Protein AF-A0A7W0TSS6-F1 (afdb_monomer)

Structure (mmCIF, N/CA/C/O backbone):
data_AF-A0A7W0TSS6-F1
#
_entry.id   AF-A0A7W0TSS6-F1
#
loop_
_atom_site.group_PDB
_atom_site.id
_atom_site.type_symbol
_atom_site.label_atom_id
_atom_site.label_alt_id
_atom_site.label_comp_id
_atom_site.label_asym_id
_atom_site.label_entity_id
_atom_site.label_seq_id
_atom_site.pdbx_PDB_ins_code
_atom_site.Cartn_x
_atom_site.Cartn_y
_atom_site.Cartn_z
_atom_site.occupancy
_atom_site.B_iso_or_equiv
_atom_site.auth_seq_id
_atom_site.auth_comp_id
_atom_site.auth_asym_id
_atom_site.auth_atom_id
_atom_site.pdbx_PDB_model_num
ATOM 1 N N . MET A 1 1 ? 8.580 -2.857 11.172 1.00 63.88 1 MET A N 1
ATOM 2 C CA . MET A 1 1 ? 8.971 -1.998 10.030 1.00 63.88 1 MET A CA 1
ATOM 3 C C . MET A 1 1 ? 9.853 -2.724 9.018 1.00 63.88 1 MET A C 1
ATOM 5 O O . MET A 1 1 ? 9.608 -2.572 7.832 1.00 63.88 1 MET A O 1
ATOM 9 N N . GLU A 1 2 ? 10.803 -3.562 9.448 1.00 78.81 2 GLU A N 1
ATOM 10 C CA . GLU A 1 2 ? 11.668 -4.350 8.545 1.00 78.81 2 GLU A CA 1
ATOM 11 C C . GLU A 1 2 ? 10.887 -5.177 7.502 1.00 78.81 2 GLU A C 1
ATOM 13 O O . GLU A 1 2 ? 11.199 -5.129 6.318 1.00 78.81 2 GLU A O 1
ATOM 18 N N . ARG A 1 3 ? 9.779 -5.817 7.909 1.00 85.56 3 ARG A N 1
ATOM 19 C CA . ARG A 1 3 ? 8.874 -6.564 7.010 1.00 85.56 3 ARG A CA 1
ATOM 20 C C . ARG A 1 3 ? 8.310 -5.722 5.853 1.00 85.56 3 ARG A C 1
ATOM 22 O O . ARG A 1 3 ? 8.202 -6.227 4.742 1.00 85.56 3 ARG A O 1
ATOM 29 N N . ILE A 1 4 ? 7.990 -4.447 6.098 1.00 87.38 4 ILE A N 1
ATOM 30 C CA . ILE A 1 4 ? 7.406 -3.538 5.095 1.00 87.38 4 ILE A CA 1
ATOM 31 C C . ILE A 1 4 ? 8.443 -3.136 4.057 1.00 87.38 4 ILE A C 1
ATOM 33 O O . ILE A 1 4 ? 8.145 -3.109 2.870 1.00 87.38 4 ILE A O 1
ATOM 37 N N . LEU A 1 5 ? 9.668 -2.843 4.495 1.00 85.94 5 LEU A N 1
ATOM 38 C CA . LEU A 1 5 ? 10.742 -2.452 3.585 1.00 85.94 5 LEU A CA 1
ATOM 39 C C . LEU A 1 5 ? 11.157 -3.620 2.688 1.00 85.94 5 LEU A C 1
ATOM 41 O O . LEU A 1 5 ? 11.329 -3.432 1.486 1.00 85.94 5 LEU A O 1
ATOM 45 N N . SER A 1 6 ? 11.230 -4.830 3.245 1.00 90.56 6 SER A N 1
ATOM 46 C CA . SER A 1 6 ? 11.460 -6.044 2.459 1.00 90.56 6 SER A CA 1
ATOM 47 C C . SER A 1 6 ? 10.342 -6.270 1.439 1.00 90.56 6 SER A C 1
ATOM 49 O O . SER A 1 6 ? 10.620 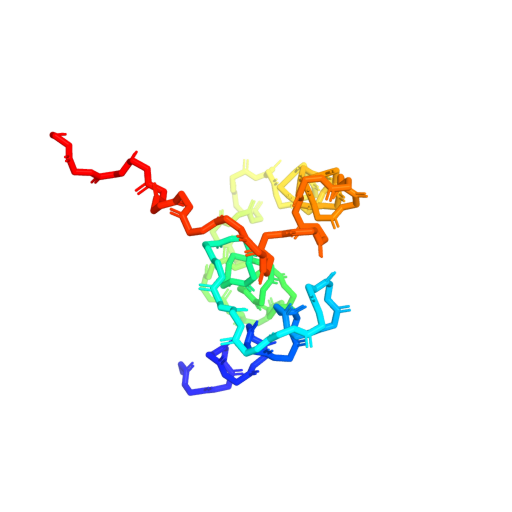-6.482 0.260 1.00 90.56 6 SER A O 1
ATOM 51 N N . ARG A 1 7 ? 9.076 -6.129 1.857 1.00 91.31 7 ARG A N 1
ATOM 52 C CA . ARG A 1 7 ? 7.922 -6.255 0.958 1.00 91.31 7 ARG A CA 1
ATOM 53 C C . ARG A 1 7 ? 7.923 -5.193 -0.146 1.00 91.31 7 ARG A C 1
ATOM 55 O O . ARG A 1 7 ? 7.703 -5.514 -1.309 1.00 91.31 7 ARG A O 1
ATOM 62 N N . ALA A 1 8 ? 8.231 -3.944 0.188 1.00 90.19 8 ALA A N 1
ATOM 63 C CA . ALA A 1 8 ? 8.340 -2.856 -0.779 1.00 90.19 8 ALA A CA 1
ATOM 64 C C . ALA A 1 8 ? 9.441 -3.121 -1.820 1.00 90.19 8 ALA A C 1
ATOM 66 O O . ALA A 1 8 ? 9.256 -2.827 -3.001 1.00 90.19 8 ALA A O 1
ATOM 67 N N . ALA A 1 9 ? 10.563 -3.719 -1.410 1.00 88.69 9 ALA A N 1
ATOM 68 C CA . ALA A 1 9 ? 11.636 -4.108 -2.320 1.00 88.69 9 ALA A CA 1
ATOM 69 C C . ALA A 1 9 ? 11.227 -5.228 -3.289 1.00 88.69 9 ALA A C 1
ATOM 71 O O . ALA A 1 9 ? 11.591 -5.182 -4.466 1.00 88.69 9 ALA A O 1
ATOM 72 N N . GLU A 1 10 ? 10.450 -6.212 -2.828 1.00 90.00 10 GLU A N 1
ATOM 73 C CA . GLU A 1 10 ? 9.865 -7.242 -3.697 1.00 90.00 10 GLU A CA 1
ATOM 74 C C . GLU A 1 10 ? 8.906 -6.635 -4.723 1.00 90.00 10 GLU A C 1
ATOM 76 O O . GLU A 1 10 ? 9.010 -6.937 -5.912 1.00 90.00 10 GLU A O 1
ATOM 81 N N . ILE A 1 11 ? 8.019 -5.742 -4.275 1.00 89.44 11 ILE A N 1
ATOM 82 C CA . ILE A 1 11 ? 7.044 -5.052 -5.125 1.00 89.44 11 ILE A CA 1
ATOM 83 C C . ILE A 1 11 ? 7.761 -4.228 -6.203 1.00 89.44 11 ILE A C 1
ATOM 85 O O . ILE A 1 11 ? 7.490 -4.383 -7.393 1.00 89.44 11 ILE A O 1
ATOM 89 N N . GLY A 1 12 ? 8.720 -3.384 -5.817 1.00 87.50 12 GLY A N 1
ATOM 90 C CA . GLY A 1 12 ? 9.474 -2.562 -6.766 1.00 87.50 12 GLY A CA 1
ATOM 91 C C . GLY A 1 12 ? 10.220 -3.402 -7.807 1.00 87.50 12 GLY A C 1
ATOM 92 O O . GLY A 1 12 ? 10.138 -3.128 -9.008 1.00 87.50 12 GLY A O 1
ATOM 93 N N . ARG A 1 13 ? 10.859 -4.497 -7.376 1.00 87.94 13 ARG A N 1
ATOM 94 C CA . ARG A 1 13 ? 11.516 -5.453 -8.279 1.00 87.94 13 ARG A CA 1
ATOM 95 C C . ARG A 1 13 ? 10.532 -6.127 -9.230 1.00 87.94 13 ARG A C 1
ATOM 97 O O . ARG A 1 13 ? 10.855 -6.288 -10.403 1.00 87.94 13 ARG A O 1
ATOM 104 N N . PHE A 1 14 ? 9.359 -6.520 -8.744 1.00 88.25 14 PHE A N 1
ATOM 105 C CA . PHE A 1 14 ? 8.339 -7.183 -9.553 1.00 88.25 14 PHE A CA 1
ATOM 106 C C . PHE A 1 14 ? 7.848 -6.295 -10.703 1.00 88.25 14 PHE A C 1
ATOM 108 O O . PHE A 1 14 ? 7.712 -6.766 -11.830 1.00 88.25 14 PHE A O 1
ATOM 115 N N . HIS A 1 15 ? 7.632 -5.005 -10.442 1.00 84.94 15 HIS A N 1
ATOM 116 C CA . HIS A 1 15 ? 7.105 -4.086 -11.451 1.00 84.94 15 HIS A CA 1
ATOM 117 C C . HIS A 1 15 ? 8.170 -3.502 -12.385 1.00 84.94 15 HIS A C 1
ATOM 119 O O . HIS A 1 15 ? 7.881 -3.282 -13.559 1.00 84.94 15 HIS A O 1
ATOM 125 N N . THR A 1 16 ? 9.382 -3.242 -11.885 1.00 82.69 16 THR A N 1
ATOM 126 C CA . THR A 1 16 ? 10.436 -2.541 -12.648 1.00 82.69 16 THR A CA 1
ATOM 127 C C . THR A 1 16 ? 11.520 -3.465 -13.204 1.00 82.69 16 THR A C 1
ATOM 129 O O . THR A 1 16 ? 12.316 -3.052 -14.044 1.00 82.69 16 THR A O 1
ATOM 132 N N . GLY A 1 17 ? 11.614 -4.704 -12.707 1.00 81.88 17 GLY A N 1
ATOM 133 C CA . GLY A 1 17 ? 12.720 -5.619 -13.007 1.00 81.88 17 GLY A CA 1
ATOM 134 C C . GLY A 1 17 ? 14.068 -5.223 -12.384 1.00 81.88 17 GLY A C 1
ATOM 135 O O . GLY A 1 17 ? 15.049 -5.947 -12.556 1.00 81.88 17 GLY A O 1
ATOM 136 N N . ALA A 1 18 ? 14.134 -4.116 -11.636 1.00 76.50 18 ALA A N 1
ATOM 137 C CA . ALA A 1 18 ? 15.346 -3.558 -11.036 1.00 76.50 18 ALA A CA 1
ATOM 138 C C . ALA A 1 18 ? 15.219 -3.463 -9.501 1.00 76.50 18 ALA A C 1
ATOM 140 O O . ALA A 1 18 ? 14.108 -3.473 -8.971 1.00 76.50 18 ALA A O 1
ATOM 141 N N . PRO A 1 19 ? 16.326 -3.355 -8.739 1.00 69.38 19 PRO A N 1
ATOM 142 C CA . PRO A 1 19 ? 16.287 -3.135 -7.290 1.00 69.38 19 PRO A CA 1
ATOM 143 C C . PRO A 1 19 ? 15.913 -1.677 -6.945 1.00 69.38 19 PRO A C 1
ATOM 145 O O . PRO A 1 19 ? 16.633 -0.997 -6.219 1.00 69.38 19 PRO A O 1
ATOM 148 N N . PHE A 1 20 ? 14.808 -1.179 -7.500 1.00 80.12 20 PHE A N 1
ATOM 149 C CA . PHE A 1 20 ? 14.293 0.168 -7.275 1.00 80.12 20 PHE A CA 1
ATOM 150 C C . PHE A 1 20 ? 13.114 0.125 -6.300 1.00 80.12 20 PHE A C 1
ATOM 152 O O . PHE A 1 20 ? 12.186 -0.661 -6.483 1.00 80.12 20 PHE A O 1
ATOM 159 N N . VAL A 1 21 ? 13.144 0.978 -5.272 1.00 84.44 21 VAL A N 1
ATOM 160 C CA . VAL A 1 21 ? 12.058 1.131 -4.293 1.00 84.44 21 VAL A CA 1
ATOM 161 C C . VAL A 1 21 ? 11.522 2.552 -4.390 1.00 84.44 21 VAL A C 1
ATOM 163 O O . VAL A 1 21 ? 12.168 3.494 -3.935 1.00 84.44 21 VAL A O 1
ATOM 166 N N . GLY A 1 22 ? 10.350 2.693 -5.007 1.00 84.75 22 GLY A N 1
ATOM 167 C CA . GLY A 1 22 ? 9.623 3.958 -5.088 1.00 84.75 22 GLY A CA 1
ATOM 168 C C . GLY A 1 22 ? 8.711 4.179 -3.882 1.00 84.75 22 GLY A C 1
ATOM 169 O O . GLY A 1 22 ? 8.466 3.271 -3.079 1.00 84.75 22 GLY A O 1
ATOM 170 N N . THR A 1 23 ? 8.153 5.382 -3.777 1.00 88.88 23 THR A N 1
ATOM 171 C CA . THR A 1 23 ? 7.148 5.713 -2.756 1.00 88.88 23 THR A CA 1
ATOM 172 C C . THR A 1 23 ? 5.890 4.861 -2.886 1.00 88.88 23 THR A C 1
ATOM 174 O O . THR A 1 23 ? 5.278 4.504 -1.883 1.00 88.88 23 THR A O 1
ATOM 177 N N . GLU A 1 24 ? 5.546 4.472 -4.110 1.00 89.69 24 GLU A N 1
ATOM 178 C CA . GLU A 1 24 ? 4.407 3.621 -4.449 1.00 89.69 24 GLU A CA 1
ATOM 179 C C . GLU A 1 24 ? 4.605 2.216 -3.888 1.00 89.69 24 GLU A C 1
ATOM 181 O O . GLU A 1 24 ? 3.683 1.655 -3.313 1.00 89.69 24 GLU A O 1
ATOM 186 N N . SER A 1 25 ? 5.818 1.663 -3.984 1.00 90.38 25 SER A N 1
ATOM 187 C CA . SER A 1 25 ? 6.122 0.323 -3.473 1.00 90.38 25 SER A CA 1
ATOM 188 C C . SER A 1 25 ? 6.028 0.272 -1.948 1.00 90.38 25 SER A C 1
ATOM 190 O O . SER A 1 25 ? 5.514 -0.694 -1.389 1.00 90.38 25 SER A O 1
ATOM 192 N N . VAL A 1 26 ? 6.495 1.328 -1.271 1.00 90.81 26 VAL A N 1
A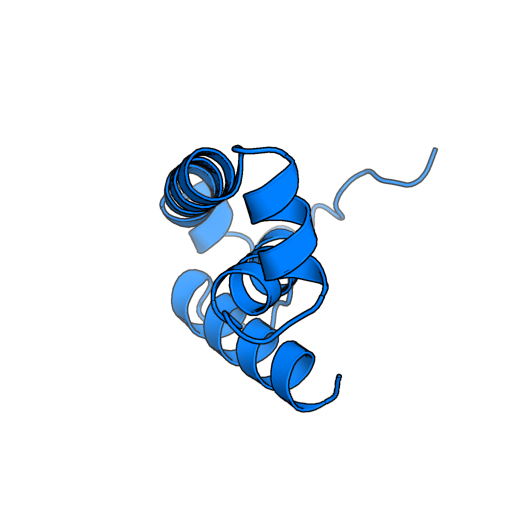TOM 193 C CA . VAL A 1 26 ? 6.385 1.454 0.190 1.00 90.81 26 VAL A CA 1
ATOM 194 C C . VAL A 1 26 ? 4.929 1.626 0.606 1.00 90.81 26 VAL A C 1
ATOM 196 O O . VAL A 1 26 ? 4.467 0.930 1.507 1.00 90.81 26 VAL A O 1
ATOM 199 N N . LEU A 1 27 ? 4.190 2.515 -0.061 1.00 91.12 27 LEU A N 1
ATOM 200 C CA . LEU A 1 27 ? 2.782 2.745 0.247 1.00 91.12 27 LEU A CA 1
ATOM 201 C C . LEU A 1 27 ? 1.931 1.501 -0.041 1.00 91.12 27 LEU A C 1
ATOM 203 O O . LEU A 1 27 ? 1.066 1.165 0.758 1.00 91.12 27 LEU A O 1
ATOM 207 N N . ARG A 1 28 ? 2.221 0.767 -1.118 1.00 92.56 28 ARG A N 1
ATOM 208 C CA . ARG A 1 28 ? 1.575 -0.509 -1.440 1.00 92.56 28 ARG A CA 1
ATOM 209 C C . ARG A 1 28 ? 1.844 -1.562 -0.373 1.00 92.56 28 ARG A C 1
ATOM 211 O O . ARG A 1 28 ? 0.901 -2.184 0.094 1.00 92.56 28 ARG A O 1
ATOM 218 N N . ALA A 1 29 ? 3.092 -1.704 0.076 1.00 92.44 29 ALA A N 1
ATOM 219 C CA . ALA A 1 29 ? 3.431 -2.611 1.172 1.00 92.44 29 ALA A CA 1
ATOM 220 C C . ALA A 1 29 ? 2.709 -2.247 2.482 1.00 92.44 29 ALA A C 1
ATOM 222 O O . ALA A 1 29 ? 2.316 -3.138 3.226 1.00 92.44 29 ALA A O 1
ATOM 223 N N . LEU A 1 30 ? 2.517 -0.953 2.757 1.00 92.12 30 LEU A N 1
ATOM 224 C CA . LEU A 1 30 ? 1.771 -0.470 3.924 1.00 92.12 30 LEU A CA 1
ATOM 225 C C . LEU A 1 30 ? 0.259 -0.711 3.823 1.00 92.12 30 LEU A C 1
ATOM 227 O O . LEU A 1 30 ? -0.378 -0.932 4.845 1.00 92.12 30 LEU A O 1
ATOM 231 N N . VAL A 1 31 ? -0.310 -0.641 2.617 1.00 91.00 31 VAL A N 1
ATOM 232 C CA . VAL A 1 31 ? -1.733 -0.928 2.364 1.00 91.00 31 VAL A CA 1
ATOM 233 C C . VAL A 1 31 ? -2.007 -2.435 2.394 1.00 91.00 31 VAL A C 1
ATOM 235 O O . VAL A 1 31 ? -3.048 -2.850 2.891 1.00 91.00 31 VAL A O 1
ATOM 238 N N . GLU A 1 32 ? -1.076 -3.254 1.892 1.00 88.69 32 GLU A N 1
ATOM 239 C CA . GLU A 1 32 ? -1.159 -4.723 1.941 1.00 88.69 32 GLU A CA 1
ATOM 240 C C . GLU A 1 32 ? -0.975 -5.283 3.362 1.00 88.69 32 GLU A C 1
ATOM 242 O O . GLU A 1 32 ? -1.457 -6.376 3.658 1.00 88.69 32 GLU A O 1
ATOM 247 N N . ASP A 1 33 ? -0.302 -4.548 4.253 1.00 90.38 33 ASP A N 1
ATOM 248 C CA . ASP A 1 33 ? -0.176 -4.903 5.669 1.00 90.38 33 ASP A CA 1
ATOM 249 C C . ASP A 1 33 ? -1.448 -4.515 6.435 1.00 90.38 33 ASP A C 1
ATOM 251 O O . ASP A 1 33 ? -1.509 -3.485 7.108 1.00 90.38 33 ASP A O 1
ATOM 255 N N . SER A 1 34 ? -2.481 -5.353 6.321 1.00 80.12 34 SER A N 1
ATOM 256 C CA . SER A 1 34 ? -3.817 -5.124 6.893 1.00 80.12 34 SER A CA 1
ATOM 257 C C . SER A 1 34 ? -3.840 -4.927 8.413 1.00 80.12 34 SER A C 1
ATOM 259 O O . SER A 1 34 ? -4.763 -4.301 8.927 1.00 80.12 34 SER A O 1
ATOM 261 N N . ASP A 1 35 ? -2.829 -5.429 9.125 1.00 85.12 35 ASP A N 1
ATOM 262 C CA . ASP A 1 35 ? -2.688 -5.293 10.582 1.00 85.12 35 ASP A CA 1
ATOM 263 C C . ASP A 1 35 ? -1.872 -4.048 10.993 1.00 85.12 35 ASP A C 1
ATOM 265 O O . ASP A 1 35 ? -1.638 -3.798 12.178 1.00 85.12 35 ASP A O 1
ATOM 269 N N . GLY A 1 36 ? -1.391 -3.271 10.019 1.00 86.06 36 GLY A N 1
ATOM 270 C CA . GLY A 1 36 ? -0.547 -2.106 10.238 1.00 86.06 36 GLY A CA 1
ATOM 271 C C . GLY A 1 36 ? -1.332 -0.831 10.560 1.00 86.06 36 GLY A C 1
ATOM 272 O O . GLY A 1 36 ? -2.439 -0.601 10.077 1.00 86.06 36 GLY A O 1
ATOM 273 N N . ILE A 1 37 ? -0.696 0.082 11.306 1.00 90.62 37 ILE A N 1
ATOM 274 C CA . ILE A 1 37 ? -1.261 1.407 11.642 1.00 90.62 37 ILE A CA 1
ATOM 275 C C . ILE A 1 37 ? -1.660 2.183 10.375 1.00 90.62 37 ILE A C 1
ATOM 277 O O . ILE A 1 37 ? -2.662 2.890 10.368 1.00 90.62 37 ILE A O 1
ATOM 281 N N . ALA A 1 38 ? -0.897 2.045 9.287 1.00 87.88 38 ALA A N 1
ATOM 282 C CA . ALA A 1 38 ? -1.205 2.709 8.024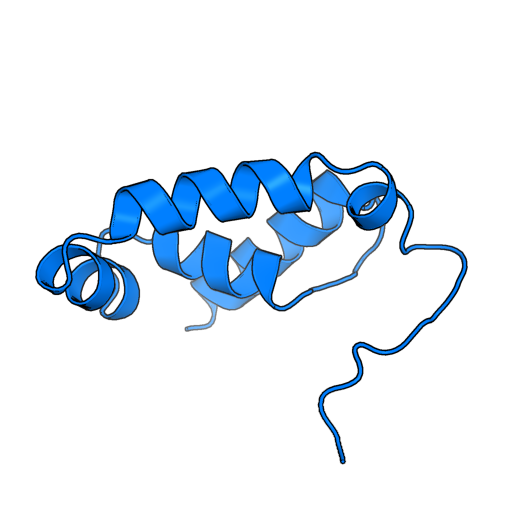 1.00 87.88 38 ALA A CA 1
ATOM 283 C C . ALA A 1 38 ? -2.523 2.209 7.408 1.00 87.88 38 ALA A C 1
ATOM 285 O O . ALA A 1 38 ? -3.345 3.029 7.003 1.00 87.88 38 ALA A O 1
ATOM 286 N N . ALA A 1 39 ? -2.752 0.892 7.383 1.00 89.12 39 ALA A N 1
ATOM 287 C CA . ALA A 1 39 ? -4.000 0.308 6.900 1.00 89.12 39 ALA A CA 1
ATOM 288 C C . ALA A 1 39 ? -5.190 0.732 7.772 1.00 89.12 39 ALA A C 1
ATOM 290 O O . ALA A 1 39 ? -6.231 1.115 7.235 1.00 89.12 39 ALA A O 1
ATOM 291 N N . GLN A 1 40 ? -5.012 0.771 9.098 1.00 91.25 40 GLN A N 1
ATOM 292 C CA . GLN A 1 40 ? -6.037 1.264 10.018 1.00 91.25 40 GLN A CA 1
ATOM 293 C C . GLN A 1 40 ? -6.400 2.729 9.734 1.00 91.25 40 GLN A C 1
ATOM 295 O O . GLN A 1 40 ? -7.573 3.035 9.548 1.00 91.25 40 GLN A O 1
ATOM 300 N N . VAL A 1 41 ? -5.415 3.626 9.628 1.00 94.12 41 VAL A N 1
ATOM 301 C CA . VAL A 1 41 ? -5.657 5.056 9.356 1.00 94.12 41 VAL A CA 1
ATOM 302 C C . VAL A 1 41 ? -6.337 5.259 8.000 1.00 94.12 41 VAL A C 1
ATOM 304 O O . VAL A 1 41 ? -7.282 6.037 7.885 1.00 94.12 41 VAL A O 1
ATOM 307 N N . LEU A 1 42 ? -5.898 4.552 6.956 1.00 91.31 42 LEU A N 1
ATOM 308 C CA . LEU A 1 42 ? -6.524 4.638 5.632 1.00 91.31 42 LEU A CA 1
ATOM 309 C C . LEU A 1 42 ? -7.958 4.084 5.627 1.00 91.31 42 LEU A C 1
ATOM 311 O O . LEU A 1 42 ? -8.806 4.591 4.884 1.00 91.31 42 LEU A O 1
ATOM 315 N N . GLY A 1 43 ? -8.227 3.069 6.451 1.00 91.62 43 GLY A N 1
ATOM 316 C CA . GLY A 1 43 ? -9.559 2.523 6.698 1.00 91.62 43 GLY A CA 1
ATOM 317 C C . GLY A 1 43 ? -10.464 3.500 7.448 1.00 91.62 43 GLY A C 1
ATOM 318 O O . GLY A 1 43 ? -11.580 3.751 7.001 1.00 91.62 43 GLY A O 1
ATOM 319 N N . GLU A 1 44 ? -9.971 4.120 8.522 1.00 94.19 44 GLU A N 1
ATOM 320 C CA . GLU A 1 44 ? -10.685 5.152 9.292 1.00 94.19 44 GLU A CA 1
ATOM 321 C C . GLU A 1 44 ? -11.041 6.373 8.432 1.00 94.19 44 GLU A C 1
ATOM 323 O O . GLU A 1 44 ? -12.112 6.959 8.582 1.00 94.19 44 GLU A O 1
ATOM 328 N N . LEU A 1 45 ? -10.174 6.725 7.481 1.00 94.75 45 LEU A N 1
ATOM 329 C CA . LEU A 1 45 ? -10.423 7.785 6.504 1.00 94.75 45 LEU A CA 1
ATOM 330 C C . LEU A 1 45 ? -11.354 7.355 5.352 1.00 94.75 45 LEU A C 1
ATOM 332 O O . LEU A 1 45 ? -11.748 8.201 4.550 1.00 94.75 45 LEU A O 1
ATOM 336 N N . GLY A 1 46 ? -11.698 6.067 5.227 1.00 94.31 46 GLY A N 1
ATOM 337 C CA . GLY A 1 46 ? -12.547 5.549 4.147 1.00 94.31 46 GLY A CA 1
ATOM 338 C C . GLY A 1 46 ? -11.916 5.659 2.752 1.00 94.31 46 GLY A C 1
ATOM 339 O O . GLY A 1 46 ? -12.621 5.765 1.744 1.00 94.31 46 GLY A O 1
ATOM 340 N N . VAL A 1 47 ? -10.581 5.688 2.675 1.00 95.62 47 VAL A N 1
ATOM 341 C CA . VAL A 1 47 ? -9.836 5.878 1.416 1.00 95.62 47 VAL A CA 1
ATOM 342 C C . VAL A 1 47 ? -8.970 4.686 1.025 1.00 95.62 47 VAL A C 1
ATOM 344 O O . VAL A 1 47 ? -8.392 4.723 -0.056 1.00 95.62 47 VAL A O 1
ATOM 347 N N . ALA A 1 48 ? -8.884 3.640 1.852 1.00 90.81 48 ALA A N 1
ATOM 348 C CA . ALA A 1 48 ? -8.008 2.488 1.623 1.00 90.81 48 ALA A CA 1
ATOM 349 C C . ALA A 1 48 ? -8.166 1.865 0.222 1.00 90.81 48 ALA A C 1
ATOM 351 O O . ALA A 1 48 ? -7.182 1.733 -0.502 1.00 90.81 48 ALA A O 1
ATOM 352 N N . GLU A 1 49 ? -9.400 1.567 -0.190 1.00 91.94 49 GLU A N 1
ATOM 353 C CA . GLU A 1 49 ? -9.701 0.982 -1.505 1.00 91.94 49 GLU A CA 1
ATOM 354 C C . GLU A 1 49 ? -9.278 1.909 -2.650 1.00 91.94 49 GLU A C 1
ATOM 356 O O . GLU A 1 49 ? -8.534 1.514 -3.542 1.00 91.94 49 GLU A O 1
ATOM 361 N N . ARG A 1 50 ? -9.636 3.193 -2.559 1.00 94.06 50 ARG A N 1
ATOM 362 C CA . A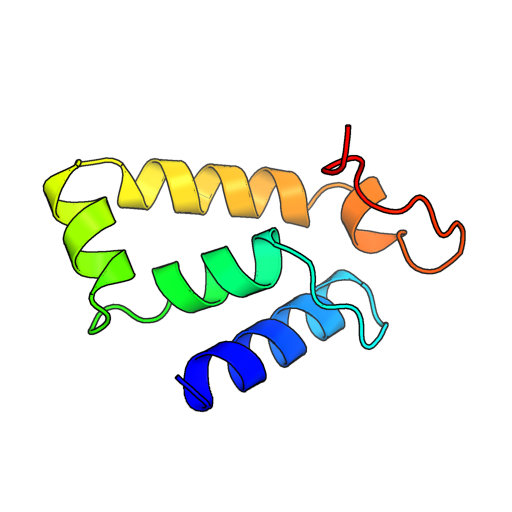RG A 1 50 ? -9.244 4.204 -3.547 1.00 94.06 50 ARG A CA 1
ATOM 363 C C . ARG A 1 50 ? -7.729 4.342 -3.661 1.00 94.06 50 ARG A C 1
ATOM 365 O O . ARG A 1 50 ? -7.217 4.540 -4.754 1.00 94.06 50 ARG A O 1
ATOM 372 N N . VAL A 1 51 ? -7.001 4.277 -2.547 1.00 93.50 51 VAL A N 1
ATOM 373 C CA . VAL A 1 51 ? -5.533 4.319 -2.564 1.00 93.50 51 VAL A CA 1
ATOM 374 C C . VAL A 1 51 ? -4.970 3.072 -3.242 1.00 93.50 51 VAL A C 1
ATOM 376 O O . VAL A 1 51 ? -4.054 3.206 -4.050 1.00 93.50 51 VAL A O 1
ATOM 379 N N . ALA A 1 52 ? -5.526 1.889 -2.970 1.00 91.56 52 ALA A N 1
ATOM 380 C CA . ALA A 1 52 ? -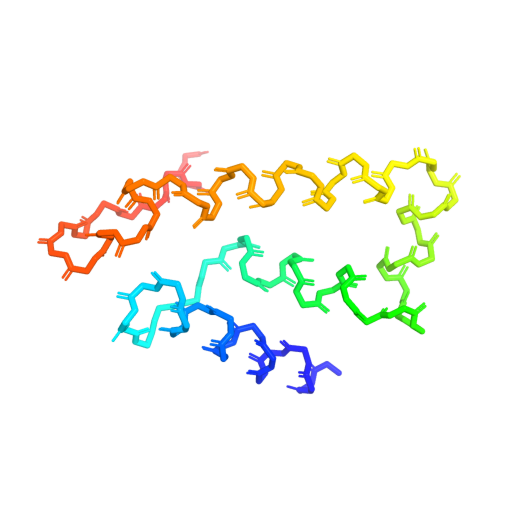5.115 0.652 -3.626 1.00 91.56 52 ALA A CA 1
ATOM 381 C C . ALA A 1 52 ? -5.314 0.724 -5.150 1.00 91.56 52 ALA A C 1
ATOM 383 O O . ALA A 1 52 ? -4.357 0.491 -5.885 1.00 91.56 52 ALA A O 1
ATOM 384 N N . GLU A 1 53 ? -6.489 1.165 -5.610 1.00 93.25 53 GLU A N 1
ATOM 385 C CA . GLU A 1 53 ? -6.790 1.368 -7.035 1.00 93.25 53 GLU A CA 1
ATOM 386 C C . GLU A 1 53 ? -5.807 2.342 -7.699 1.00 93.25 53 GLU A C 1
ATOM 388 O O . GLU A 1 53 ? -5.244 2.053 -8.752 1.00 93.25 53 GLU A O 1
ATOM 393 N N . ARG A 1 54 ? -5.532 3.491 -7.062 1.00 92.88 54 ARG A N 1
ATOM 394 C CA . ARG A 1 54 ? -4.574 4.463 -7.616 1.00 92.88 54 ARG A CA 1
ATOM 395 C C . ARG A 1 54 ? -3.158 3.914 -7.699 1.00 92.88 54 ARG A C 1
ATOM 397 O O . ARG A 1 54 ? -2.426 4.279 -8.616 1.00 92.88 54 ARG A O 1
ATOM 404 N N . LEU A 1 55 ? -2.756 3.072 -6.751 1.00 92.75 55 LEU A N 1
ATOM 405 C CA . LEU A 1 55 ? -1.462 2.401 -6.813 1.00 92.75 55 LEU A CA 1
ATOM 406 C C . LEU A 1 55 ? -1.417 1.415 -7.982 1.00 92.75 55 LEU A C 1
ATOM 408 O O . LEU A 1 55 ? -0.430 1.415 -8.711 1.00 92.75 55 LEU A O 1
ATOM 412 N N . ASP A 1 56 ? -2.482 0.646 -8.214 1.00 91.06 56 ASP A N 1
ATOM 413 C CA . ASP A 1 56 ? -2.569 -0.248 -9.372 1.00 91.06 56 ASP A CA 1
ATOM 414 C C . ASP A 1 56 ? -2.450 0.507 -10.699 1.00 91.06 56 ASP A C 1
ATOM 416 O O . ASP A 1 56 ? -1.676 0.096 -11.568 1.00 91.06 56 ASP A O 1
ATOM 420 N N . ASP A 1 57 ? -3.127 1.648 -10.830 1.00 9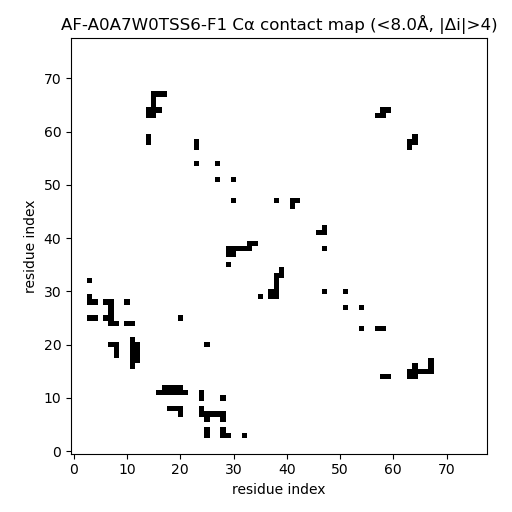0.81 57 ASP A N 1
ATOM 421 C CA . ASP A 1 57 ? -3.042 2.504 -12.017 1.00 90.81 57 ASP A CA 1
ATOM 422 C C . ASP A 1 57 ? -1.609 3.005 -12.263 1.00 90.81 57 ASP A C 1
ATOM 424 O O . ASP A 1 57 ? -1.075 2.897 -13.373 1.00 90.81 57 ASP A O 1
ATOM 428 N N . ILE A 1 58 ? -0.959 3.541 -11.222 1.00 87.69 58 ILE A N 1
ATOM 429 C CA . ILE A 1 58 ? 0.409 4.070 -11.319 1.00 87.69 58 ILE A CA 1
ATOM 430 C C . ILE A 1 58 ? 1.383 2.950 -11.683 1.00 87.69 58 ILE A C 1
ATOM 432 O O . ILE A 1 58 ? 2.228 3.122 -12.562 1.00 87.69 58 ILE A O 1
ATOM 436 N N . MET A 1 59 ? 1.258 1.798 -11.027 1.00 86.50 59 MET A N 1
ATOM 437 C CA . MET A 1 59 ? 2.213 0.701 -11.148 1.00 86.50 59 MET A CA 1
ATOM 438 C C . MET A 1 59 ? 2.014 -0.152 -12.409 1.00 86.50 59 MET A C 1
ATOM 440 O O . MET A 1 59 ? 2.924 -0.885 -12.814 1.00 86.50 59 MET A O 1
ATOM 444 N N . SER A 1 60 ? 0.845 -0.046 -13.045 1.00 86.00 60 SER A N 1
ATOM 445 C CA . SER A 1 60 ? 0.549 -0.647 -14.350 1.00 86.00 60 SER A CA 1
ATOM 446 C C . SER A 1 60 ? 1.058 0.194 -15.522 1.00 86.00 60 SER A C 1
ATOM 448 O O . SER A 1 60 ? 1.255 -0.345 -16.609 1.00 86.00 60 SER A O 1
ATOM 450 N N . SER A 1 61 ? 1.309 1.491 -15.314 1.00 82.88 61 SER A N 1
ATOM 451 C CA . SER A 1 61 ? 1.839 2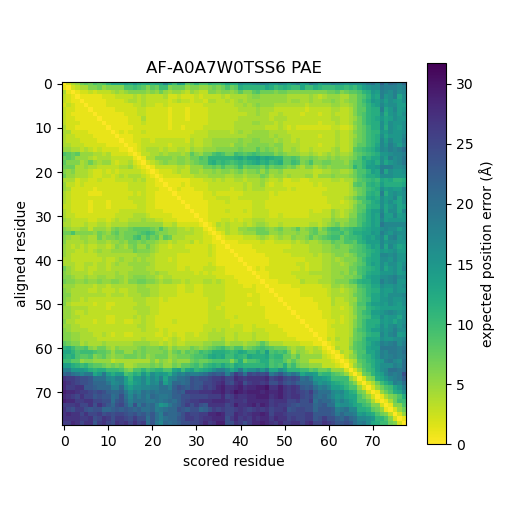.389 -16.344 1.00 82.88 61 SER A CA 1
ATOM 452 C C . SER A 1 61 ? 3.212 1.935 -16.855 1.00 82.88 61 SER A C 1
ATOM 454 O O . SER A 1 61 ? 4.121 1.655 -16.067 1.00 82.88 61 SER A O 1
ATOM 456 N N . ASP A 1 62 ? 3.402 1.944 -18.180 1.00 72.50 62 ASP A N 1
ATOM 457 C CA . ASP A 1 62 ? 4.695 1.656 -18.821 1.00 72.50 62 ASP A CA 1
ATOM 458 C C . ASP A 1 62 ? 5.814 2.557 -18.305 1.00 72.50 62 ASP A C 1
ATOM 460 O O . ASP A 1 62 ? 6.959 2.113 -18.201 1.00 72.50 62 ASP A O 1
ATOM 464 N N . ASN A 1 63 ? 5.490 3.795 -17.914 1.00 72.38 63 ASN A N 1
ATOM 465 C CA . ASN A 1 63 ? 6.461 4.671 -17.277 1.00 72.38 63 ASN A CA 1
ATOM 466 C C . ASN A 1 63 ? 7.014 3.994 -16.028 1.00 72.38 63 ASN A C 1
ATOM 468 O O . ASN A 1 63 ? 8.218 3.774 -15.967 1.00 72.38 63 ASN A O 1
ATOM 472 N N . TYR A 1 64 ? 6.170 3.593 -15.074 1.00 73.75 64 TYR A N 1
ATOM 473 C CA . TYR A 1 64 ? 6.604 2.954 -13.828 1.00 73.75 64 TYR A CA 1
ATOM 474 C C . TYR A 1 64 ? 7.435 1.689 -14.081 1.00 73.75 64 TYR A C 1
ATOM 476 O O . TYR A 1 64 ? 8.514 1.540 -13.513 1.00 73.75 64 TYR A O 1
ATOM 484 N N . ARG A 1 65 ? 7.002 0.839 -15.020 1.00 69.88 65 ARG A N 1
ATOM 485 C CA . ARG A 1 65 ? 7.706 -0.400 -15.399 1.00 69.88 65 ARG A CA 1
ATOM 486 C C . ARG A 1 65 ? 9.078 -0.151 -16.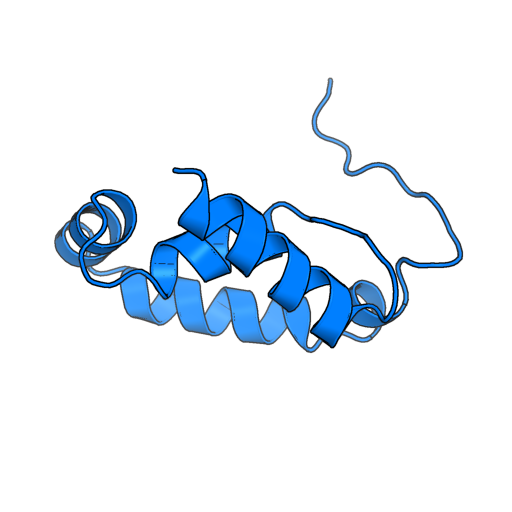042 1.00 69.88 65 ARG A C 1
ATOM 488 O O . ARG A 1 65 ? 9.971 -0.984 -15.916 1.00 69.88 65 ARG A O 1
ATOM 495 N N . THR A 1 66 ? 9.264 0.997 -16.698 1.00 60.91 66 THR A N 1
ATOM 496 C CA . THR A 1 66 ? 10.452 1.323 -17.513 1.00 60.91 66 THR A CA 1
ATOM 497 C C . THR A 1 66 ? 11.429 2.294 -16.828 1.00 60.91 66 THR A C 1
ATOM 499 O O . THR A 1 66 ? 12.449 2.651 -17.419 1.00 60.91 66 THR A O 1
ATOM 502 N N . HIS A 1 67 ? 11.215 2.683 -15.561 1.00 55.69 67 HIS A N 1
ATOM 503 C CA . HIS A 1 67 ? 12.115 3.584 -14.799 1.00 55.69 67 HIS A CA 1
ATOM 504 C C . HIS A 1 67 ? 13.565 3.060 -14.597 1.00 55.69 67 HIS A C 1
ATOM 506 O O . HIS A 1 67 ? 14.342 3.664 -13.863 1.00 55.69 67 HIS A O 1
ATOM 512 N N . SER A 1 68 ? 13.994 1.991 -15.278 1.00 51.78 68 SER A N 1
ATOM 513 C CA . SER A 1 68 ? 15.351 1.438 -15.190 1.00 51.78 68 SER A CA 1
ATOM 514 C C . SER A 1 68 ? 16.373 1.974 -16.218 1.00 51.78 68 SER A C 1
ATOM 516 O O . SER A 1 68 ? 17.511 1.510 -16.196 1.00 51.78 68 SER A O 1
ATOM 518 N N . THR A 1 69 ? 16.066 2.933 -17.108 1.00 44.38 69 THR A N 1
ATOM 519 C CA . THR A 1 69 ? 17.107 3.508 -18.016 1.00 44.38 69 THR A CA 1
ATOM 520 C C . THR A 1 69 ? 17.209 5.029 -18.091 1.00 44.38 69 THR A C 1
ATOM 522 O O . THR A 1 69 ? 18.183 5.534 -18.649 1.00 44.38 69 THR A O 1
ATOM 525 N N . LYS A 1 70 ? 16.299 5.789 -17.479 1.00 46.38 70 LYS A N 1
ATOM 526 C CA . LYS A 1 70 ? 16.504 7.226 -17.262 1.00 46.38 70 LYS A CA 1
ATOM 527 C C . LYS A 1 70 ? 16.244 7.537 -15.802 1.00 46.38 70 LYS A C 1
ATOM 529 O O . LYS A 1 70 ? 15.103 7.544 -15.358 1.00 46.38 70 LYS A O 1
ATOM 534 N N . VAL A 1 71 ? 17.328 7.763 -15.063 1.00 51.38 71 VAL A N 1
ATOM 535 C CA . VAL A 1 71 ? 17.288 8.309 -13.707 1.00 51.38 71 VAL A CA 1
ATOM 536 C C . VAL A 1 71 ? 16.730 9.727 -13.807 1.00 51.38 71 VAL A C 1
ATOM 538 O O . VAL A 1 71 ? 17.464 10.693 -13.991 1.00 51.38 71 VAL A O 1
ATOM 541 N N . SER A 1 72 ? 15.410 9.842 -13.742 1.00 49.09 72 SER A N 1
ATOM 542 C CA . SER A 1 72 ? 14.740 11.068 -13.344 1.00 49.09 72 SER A CA 1
ATOM 543 C C . SER A 1 72 ? 14.470 10.917 -11.848 1.00 49.09 72 SER A C 1
ATOM 545 O O . SER A 1 72 ? 13.570 10.159 -11.484 1.00 49.09 72 SER A O 1
ATOM 547 N N . PRO A 1 73 ? 15.275 11.534 -10.962 1.00 51.44 73 PRO A N 1
ATOM 548 C CA . PRO A 1 73 ? 14.947 11.558 -9.545 1.00 51.44 73 PRO A CA 1
ATOM 549 C C . PRO A 1 73 ? 13.561 12.187 -9.392 1.00 51.44 73 PRO A C 1
ATOM 551 O O . PRO A 1 73 ? 13.265 13.211 -10.008 1.00 51.44 73 PRO A O 1
ATOM 554 N N . THR A 1 74 ? 12.698 11.549 -8.605 1.00 58.94 74 THR A N 1
ATOM 555 C CA . THR A 1 74 ? 11.408 12.114 -8.203 1.00 58.94 74 THR A CA 1
ATOM 556 C C . THR A 1 74 ? 11.643 13.528 -7.661 1.00 58.94 74 THR A C 1
ATOM 558 O O . THR A 1 74 ? 12.390 13.662 -6.685 1.00 58.94 74 THR A O 1
ATOM 561 N N . PRO A 1 75 ? 11.058 14.583 -8.256 1.00 54.0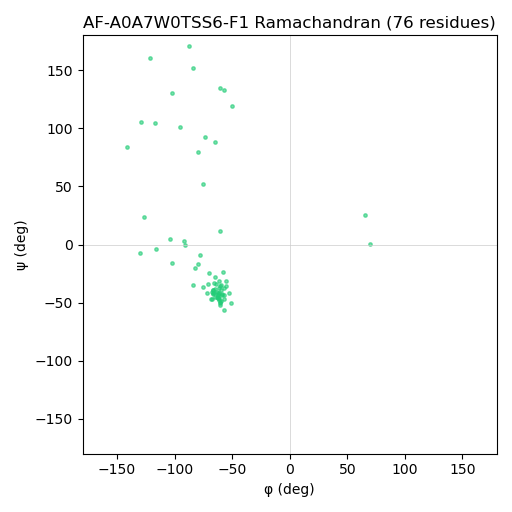0 75 PRO A N 1
ATOM 562 C CA . PRO A 1 75 ? 11.234 15.940 -7.766 1.00 54.00 75 PRO A CA 1
ATOM 563 C C . PRO A 1 75 ? 10.416 16.085 -6.484 1.00 54.00 75 PRO A C 1
ATOM 565 O O . PRO A 1 75 ? 9.217 16.351 -6.512 1.00 54.00 75 PRO A O 1
ATOM 568 N N . ARG A 1 76 ? 11.062 15.837 -5.344 1.00 56.16 76 ARG A N 1
ATOM 569 C CA . ARG A 1 76 ? 10.507 16.137 -4.018 1.00 56.16 76 ARG A CA 1
ATOM 570 C C . ARG A 1 76 ? 11.447 16.988 -3.158 1.00 56.16 76 ARG A C 1
ATOM 572 O O . ARG A 1 76 ? 11.339 16.971 -1.938 1.00 56.16 76 ARG A O 1
ATOM 579 N N . THR A 1 77 ? 12.345 17.738 -3.786 1.00 49.06 77 THR A N 1
ATOM 580 C CA . THR A 1 77 ? 13.148 18.770 -3.119 1.00 49.06 77 THR A CA 1
ATOM 581 C C . THR A 1 77 ? 13.296 19.974 -4.042 1.00 49.06 77 THR A C 1
ATOM 583 O O . THR A 1 77 ? 14.270 20.062 -4.785 1.00 49.06 77 THR A O 1
ATOM 586 N N . ASP A 1 78 ? 12.285 20.837 -4.012 1.00 44.62 78 ASP A N 1
ATOM 587 C CA . ASP A 1 78 ? 12.455 22.266 -3.724 1.00 44.62 78 ASP A CA 1
ATOM 588 C C . ASP A 1 78 ? 11.563 22.577 -2.510 1.00 44.62 78 ASP A C 1
ATOM 590 O O . ASP A 1 78 ? 10.449 21.994 -2.455 1.00 44.62 78 ASP A O 1
#

Foldseek 3Di:
DVQLVVQLQVLLCVLAVDSDRDPLSSLLSQLVPCVHPSVVVCVVVVCSVVSNVVSCVVSVDPCSNHCVPDPPDDPPDD

Sequence (78 aa):
MERILSRAAEIGRFHTGAPFVGTESVLRALVEDSDGIAAQVLGELGVAERVAERLDDIMSSDNYRTHSTKVSPTPRTD

Mean predicted aligned error: 7.71 Å

Solvent-accessible surface area (backbone atoms only — not comparable to full-atom values): 4488 Å² total; per-residue (Å²): 110,70,70,40,56,56,45,8,42,52,48,19,26,70,49,35,76,39,99,46,71,51,71,63,23,45,50,48,29,38,55,71,34,70,90,35,72,62,25,48,53,31,49,76,68,73,40,45,67,62,52,52,54,53,48,52,58,53,55,67,32,67,66,53,31,53,60,78,82,58,92,70,78,80,90,81,80,131

Secondary structure (DSSP, 8-state):
-HHHHHHHHHHHHHHHSSS---HHHHHHHHHH-TTSHHHHHHHHTT-HHHHHHHHHHHHHSHHHHHTTSS--------

Radius of gyration: 13.08 Å; Cα contacts (8 Å, |Δi|>4): 69; chains: 1; bounding box: 30×30×30 Å

Nearest PDB structures (foldseek):
  4y0c-assembly1_B  TM=8.324E-01  e=6.693E-01  Arabidopsis thaliana
  4y0b-assembly1_A  TM=8.127E-01  e=1.707E+00  Arabidopsis thaliana
  4y0c-assembly2_A  TM=8.246E-01  e=2.802E+00  Arabidopsis thaliana

pLDDT: mean 81.31, std 14.7, range [44.38, 95.62]